Protein AF-V9IGY0-F1 (afdb_monomer)

Structure (mmCIF, N/CA/C/O backbone):
data_AF-V9IGY0-F1
#
_entry.id   AF-V9IGY0-F1
#
loop_
_atom_site.group_PDB
_atom_site.id
_atom_site.type_symbol
_atom_site.label_atom_id
_atom_site.label_alt_id
_atom_site.label_comp_id
_atom_site.label_asym_id
_atom_site.label_entity_id
_atom_site.label_seq_id
_atom_site.pdbx_PDB_ins_code
_atom_site.Cartn_x
_atom_site.Cartn_y
_atom_site.Cartn_z
_atom_site.occupancy
_atom_site.B_iso_or_equiv
_atom_site.auth_seq_id
_atom_site.auth_comp_id
_atom_site.auth_asym_id
_atom_site.auth_atom_id
_atom_site.pdbx_PDB_model_num
ATOM 1 N N . MET A 1 1 ? 6.932 -5.155 -2.905 1.00 92.00 1 MET A N 1
ATOM 2 C CA . MET A 1 1 ? 7.034 -3.788 -3.479 1.00 92.00 1 MET A CA 1
ATOM 3 C C . MET A 1 1 ? 7.819 -3.718 -4.787 1.00 92.00 1 MET A C 1
ATOM 5 O O . MET A 1 1 ? 7.480 -2.869 -5.599 1.00 92.00 1 MET A O 1
ATOM 9 N N . GLY A 1 2 ? 8.824 -4.578 -5.020 1.00 96.19 2 GLY A N 1
ATOM 10 C CA . GLY A 1 2 ? 9.667 -4.516 -6.227 1.00 96.19 2 GLY A CA 1
ATOM 11 C C . GLY A 1 2 ? 8.887 -4.458 -7.545 1.00 96.19 2 GLY A C 1
ATOM 12 O O . GLY A 1 2 ? 9.116 -3.548 -8.327 1.00 96.19 2 GLY A O 1
ATOM 13 N N . GLY A 1 3 ? 7.895 -5.336 -7.741 1.00 95.88 3 GLY A N 1
ATOM 14 C CA . GLY A 1 3 ? 7.059 -5.332 -8.952 1.00 95.88 3 GLY A CA 1
ATOM 15 C C . GLY A 1 3 ? 6.409 -3.973 -9.255 1.00 95.88 3 GLY A C 1
ATOM 16 O O . GLY A 1 3 ? 6.726 -3.381 -10.286 1.00 95.88 3 GLY A O 1
ATOM 17 N N . PRO A 1 4 ? 5.552 -3.430 -8.367 1.00 94.69 4 PRO A N 1
ATOM 18 C CA . PRO A 1 4 ? 4.966 -2.100 -8.551 1.00 94.69 4 PRO A CA 1
ATOM 19 C C . PRO A 1 4 ? 5.988 -0.973 -8.773 1.00 94.69 4 PRO A C 1
ATOM 21 O O . PRO A 1 4 ? 5.749 -0.095 -9.599 1.00 94.69 4 PRO A O 1
ATOM 24 N N . MET A 1 5 ? 7.142 -1.007 -8.098 1.00 96.19 5 MET A N 1
ATOM 25 C CA . MET A 1 5 ? 8.210 -0.018 -8.311 1.00 96.19 5 MET A CA 1
ATOM 26 C C . MET A 1 5 ? 8.822 -0.125 -9.714 1.00 96.19 5 MET A C 1
ATOM 28 O O . MET A 1 5 ? 8.962 0.886 -10.403 1.00 96.19 5 MET A O 1
ATOM 32 N N . SER A 1 6 ? 9.129 -1.342 -10.169 1.00 97.75 6 SER A N 1
ATOM 33 C CA . SER A 1 6 ? 9.603 -1.597 -11.533 1.00 97.75 6 SER A CA 1
ATOM 34 C C . SER A 1 6 ? 8.572 -1.164 -12.572 1.00 97.75 6 SER A C 1
ATOM 36 O O . SER A 1 6 ? 8.939 -0.560 -13.575 1.00 97.75 6 SER A O 1
ATOM 38 N N . LEU A 1 7 ? 7.282 -1.405 -12.323 1.00 96.25 7 LEU A N 1
ATOM 39 C CA . LEU A 1 7 ? 6.207 -0.960 -13.208 1.00 96.25 7 LEU A CA 1
ATOM 40 C C . LEU A 1 7 ? 6.167 0.569 -13.324 1.00 96.25 7 LEU A C 1
ATOM 42 O O . LEU A 1 7 ? 6.150 1.074 -14.443 1.00 96.25 7 LEU A O 1
ATOM 46 N N . ILE A 1 8 ? 6.216 1.301 -12.204 1.00 96.06 8 ILE A N 1
ATOM 47 C CA . ILE A 1 8 ? 6.257 2.775 -12.215 1.00 96.06 8 ILE A CA 1
ATOM 48 C C . ILE A 1 8 ? 7.464 3.274 -13.010 1.00 96.06 8 ILE A C 1
ATOM 50 O O . ILE A 1 8 ? 7.334 4.184 -13.828 1.00 96.06 8 ILE A O 1
ATOM 54 N N . PHE A 1 9 ? 8.639 2.684 -12.784 1.00 98.25 9 PHE A N 1
ATOM 55 C CA . PHE A 1 9 ? 9.847 3.051 -13.514 1.00 98.25 9 PHE A CA 1
ATOM 56 C C . PHE A 1 9 ? 9.680 2.831 -15.023 1.00 98.25 9 PHE A C 1
ATOM 58 O O . PHE A 1 9 ? 9.904 3.757 -15.800 1.00 98.25 9 PHE A O 1
ATOM 65 N N . LEU A 1 10 ? 9.234 1.643 -15.439 1.00 98.38 10 LEU A N 1
ATOM 66 C CA . LEU A 1 10 ? 9.086 1.282 -16.851 1.00 98.38 10 LEU A CA 1
ATOM 67 C C . LEU A 1 10 ? 7.972 2.064 -17.555 1.00 98.38 10 LEU A C 1
ATOM 69 O O . LEU A 1 10 ? 8.090 2.342 -18.745 1.00 98.38 10 LEU A O 1
ATOM 73 N N . GLN A 1 11 ? 6.913 2.456 -16.845 1.00 97.75 11 GLN A N 1
ATOM 74 C CA . GLN A 1 11 ? 5.867 3.333 -17.382 1.00 97.75 11 GLN A CA 1
ATOM 75 C C . GLN A 1 11 ? 6.376 4.748 -17.685 1.00 97.75 11 GLN A C 1
ATOM 77 O O . GLN A 1 11 ? 5.796 5.432 -18.522 1.00 97.75 11 GLN A O 1
ATOM 82 N N . ARG A 1 12 ? 7.464 5.184 -17.038 1.00 98.38 12 ARG A N 1
ATOM 83 C CA . ARG A 1 12 ? 8.105 6.484 -17.289 1.00 98.38 12 ARG A CA 1
ATOM 84 C C . ARG A 1 12 ? 9.167 6.436 -18.389 1.00 98.38 12 ARG A C 1
ATOM 86 O O . ARG A 1 12 ? 9.669 7.485 -18.777 1.00 98.38 12 ARG A O 1
ATOM 93 N N . GLN A 1 13 ? 9.514 5.250 -18.891 1.00 98.50 13 GLN A N 1
ATOM 94 C CA . GLN A 1 13 ? 10.455 5.096 -20.000 1.00 98.50 13 GLN A CA 1
ATOM 95 C C . GLN A 1 13 ? 9.715 4.999 -21.335 1.00 98.50 13 GLN A C 1
ATOM 97 O O . GLN A 1 13 ? 8.627 4.428 -21.424 1.00 98.50 13 GLN A O 1
ATOM 102 N N . SER A 1 14 ? 10.334 5.505 -22.403 1.00 98.56 14 SER A N 1
ATOM 103 C CA . SER A 1 14 ? 9.802 5.326 -23.757 1.00 98.56 14 SER A CA 1
ATOM 104 C C . SER A 1 14 ? 9.854 3.855 -24.182 1.00 98.56 14 SER A C 1
ATOM 106 O O . SER A 1 14 ? 10.704 3.088 -23.722 1.00 98.56 14 SER A O 1
ATOM 108 N N . GLN A 1 15 ? 8.971 3.452 -25.101 1.00 98.50 15 GLN A N 1
ATOM 109 C CA . GLN A 1 15 ? 8.985 2.083 -25.625 1.00 98.50 15 GLN A CA 1
ATOM 110 C C . GLN A 1 15 ? 10.327 1.753 -26.296 1.00 98.50 15 GLN A C 1
ATOM 112 O O . GLN A 1 15 ? 10.940 0.755 -25.941 1.00 98.50 15 GLN A O 1
ATOM 117 N N . LYS A 1 16 ? 10.869 2.672 -27.110 1.00 98.75 16 LYS A N 1
ATOM 118 C CA . LYS A 1 16 ? 12.195 2.537 -27.739 1.00 98.75 16 LYS A CA 1
ATOM 119 C C . LYS A 1 16 ? 13.325 2.297 -26.729 1.00 98.75 16 LYS A C 1
ATOM 121 O O . LYS A 1 16 ? 14.267 1.569 -27.026 1.00 98.75 16 LYS A O 1
ATOM 126 N N . TRP A 1 17 ? 13.265 2.920 -25.549 1.00 98.75 17 TRP A N 1
ATOM 127 C CA . TRP A 1 17 ? 14.244 2.675 -24.487 1.00 98.75 17 TRP A CA 1
ATOM 128 C C . TRP A 1 17 ? 14.083 1.265 -23.912 1.00 98.75 17 TRP A C 1
ATOM 130 O O . TRP A 1 17 ? 15.069 0.543 -23.785 1.00 98.75 17 TRP A O 1
ATOM 140 N N . LYS A 1 18 ? 12.848 0.840 -23.622 1.00 98.69 18 LYS A N 1
ATOM 141 C CA . LYS A 1 18 ? 12.583 -0.508 -23.098 1.00 98.69 18 LYS A CA 1
ATOM 142 C C . LYS A 1 18 ? 13.015 -1.587 -24.087 1.00 98.69 18 LYS A C 1
ATOM 144 O O . LYS A 1 18 ? 13.720 -2.496 -23.678 1.00 98.69 18 LYS A O 1
ATOM 149 N N . ASP A 1 19 ? 12.700 -1.426 -25.369 1.00 98.62 19 ASP A N 1
ATOM 150 C CA . ASP A 1 19 ? 13.085 -2.375 -26.421 1.00 98.62 19 ASP A CA 1
ATOM 151 C C . ASP A 1 19 ? 14.612 -2.504 -26.554 1.00 98.62 19 ASP A C 1
ATOM 153 O O . ASP A 1 19 ? 15.125 -3.565 -26.894 1.00 98.62 19 ASP A O 1
ATOM 157 N N . LYS A 1 20 ? 15.356 -1.425 -26.266 1.00 98.69 20 LYS A N 1
ATOM 158 C CA . LYS A 1 20 ? 16.824 -1.414 -26.320 1.00 98.69 20 LYS A CA 1
ATOM 159 C C . LYS A 1 20 ? 17.483 -1.994 -25.065 1.00 98.69 20 LYS A C 1
ATOM 161 O O . LYS A 1 20 ? 18.534 -2.618 -25.180 1.00 98.69 20 LYS A O 1
ATOM 166 N N . TYR A 1 21 ? 16.933 -1.724 -23.880 1.00 98.62 21 TYR A N 1
ATOM 167 C CA . TYR A 1 21 ? 17.625 -1.960 -22.605 1.00 98.62 21 TYR A CA 1
ATOM 168 C C . TYR A 1 21 ? 17.000 -3.048 -21.726 1.00 98.62 21 TYR A C 1
ATOM 170 O O . TYR A 1 21 ? 17.644 -3.502 -20.783 1.00 98.62 21 TYR A O 1
ATOM 178 N N . ILE A 1 22 ? 15.768 -3.477 -22.000 1.00 98.38 22 ILE A N 1
ATOM 179 C CA . ILE A 1 22 ? 15.040 -4.443 -21.175 1.00 98.38 22 ILE A CA 1
ATOM 180 C C . ILE A 1 22 ? 14.799 -5.711 -21.984 1.00 98.38 22 ILE A C 1
ATOM 182 O O . ILE A 1 22 ? 13.936 -5.749 -22.852 1.00 98.38 22 ILE A O 1
ATOM 186 N N . ASN A 1 23 ? 15.531 -6.774 -21.655 1.00 98.38 23 ASN A N 1
ATOM 187 C CA . ASN A 1 23 ? 15.313 -8.079 -22.278 1.00 98.38 23 ASN A CA 1
ATOM 188 C C . ASN A 1 23 ? 14.052 -8.774 -21.733 1.00 98.38 23 ASN A C 1
ATOM 190 O O . ASN A 1 23 ? 13.245 -9.306 -22.484 1.00 98.38 23 ASN A O 1
ATOM 194 N N . CYS A 1 24 ? 13.868 -8.774 -20.409 1.00 97.69 24 CYS A N 1
ATOM 195 C CA . CYS A 1 24 ? 12.676 -9.324 -19.766 1.00 97.69 24 CYS A CA 1
ATOM 196 C C . CYS A 1 24 ? 12.471 -8.718 -18.370 1.00 97.69 24 CYS A C 1
ATOM 198 O O . CYS A 1 24 ? 13.405 -8.185 -17.768 1.00 97.69 24 CYS A O 1
ATOM 200 N N . LEU A 1 25 ? 11.247 -8.828 -17.848 1.00 97.25 25 LEU A N 1
ATOM 201 C CA . LEU A 1 25 ? 10.923 -8.544 -16.452 1.00 97.25 25 LEU A CA 1
ATOM 202 C C . LEU A 1 25 ? 10.259 -9.780 -15.845 1.00 97.25 25 LEU A C 1
ATOM 204 O O . LEU A 1 25 ? 9.141 -10.130 -16.215 1.00 97.25 25 LEU A O 1
ATOM 208 N N . ILE A 1 26 ? 10.935 -10.414 -14.890 1.00 97.62 26 ILE A N 1
ATOM 209 C CA . ILE A 1 26 ? 10.390 -11.534 -14.121 1.00 97.62 26 ILE A CA 1
ATOM 210 C C . ILE A 1 26 ? 9.961 -10.997 -12.761 1.00 97.62 26 ILE A C 1
ATOM 212 O O . ILE A 1 26 ? 10.764 -10.417 -12.031 1.00 97.62 26 ILE A O 1
ATOM 216 N N . THR A 1 27 ? 8.691 -11.181 -12.411 1.00 97.25 27 THR A N 1
ATOM 217 C CA . THR A 1 27 ? 8.153 -10.717 -11.129 1.00 97.25 27 THR A CA 1
ATOM 218 C C . THR A 1 27 ? 7.768 -11.890 -10.247 1.00 97.25 27 THR A C 1
ATOM 220 O O . THR A 1 27 ? 6.948 -12.712 -10.646 1.00 97.25 27 THR A O 1
ATOM 223 N N . LEU A 1 28 ? 8.309 -11.933 -9.031 1.00 96.88 28 LEU A N 1
ATOM 224 C CA . LEU A 1 28 ? 7.977 -12.940 -8.026 1.00 96.88 28 LEU A CA 1
ATOM 225 C C . LEU A 1 28 ? 7.064 -12.308 -6.973 1.00 96.88 28 LEU A C 1
ATOM 227 O O . LEU A 1 28 ? 7.458 -11.345 -6.313 1.00 96.88 28 LEU A O 1
ATOM 231 N N . SER A 1 29 ? 5.836 -12.820 -6.853 1.00 94.94 29 SER A N 1
ATOM 232 C CA . SER A 1 29 ? 4.844 -12.392 -5.851 1.00 94.94 29 SER A CA 1
ATOM 233 C C . SER A 1 29 ? 4.659 -10.870 -5.770 1.00 94.94 29 SER A C 1
ATOM 235 O O . SER A 1 29 ? 4.636 -10.265 -4.695 1.00 94.94 29 SER A O 1
ATOM 237 N N . ALA A 1 30 ? 4.571 -10.219 -6.931 1.00 95.38 30 ALA A N 1
ATOM 238 C CA . ALA A 1 30 ? 4.396 -8.779 -6.997 1.00 95.38 30 ALA A CA 1
ATOM 239 C C . ALA A 1 30 ? 3.010 -8.356 -6.482 1.00 95.38 30 ALA A C 1
ATOM 241 O O . ALA A 1 30 ? 1.972 -8.875 -6.881 1.00 95.38 30 ALA A O 1
ATOM 242 N N . VAL A 1 31 ? 3.011 -7.362 -5.596 1.00 95.19 31 VAL A N 1
ATOM 243 C CA . VAL A 1 31 ? 1.825 -6.841 -4.901 1.00 95.19 31 VAL A CA 1
ATOM 244 C C . VAL A 1 31 ? 1.069 -5.817 -5.760 1.00 95.19 31 VAL A C 1
ATOM 246 O O . VAL A 1 31 ? 0.986 -4.638 -5.433 1.00 95.19 31 VAL A O 1
ATOM 249 N N . TR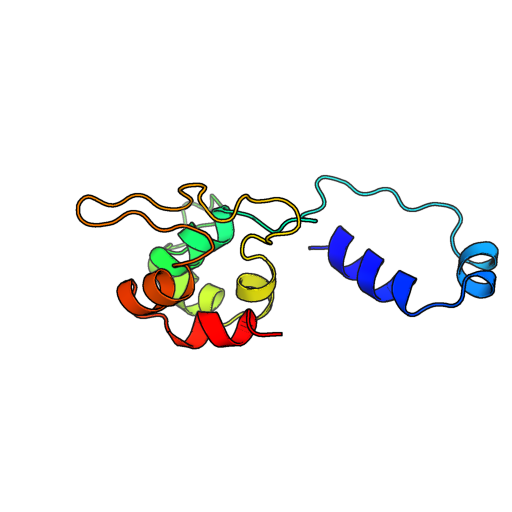P A 1 32 ? 0.559 -6.254 -6.912 1.00 94.69 32 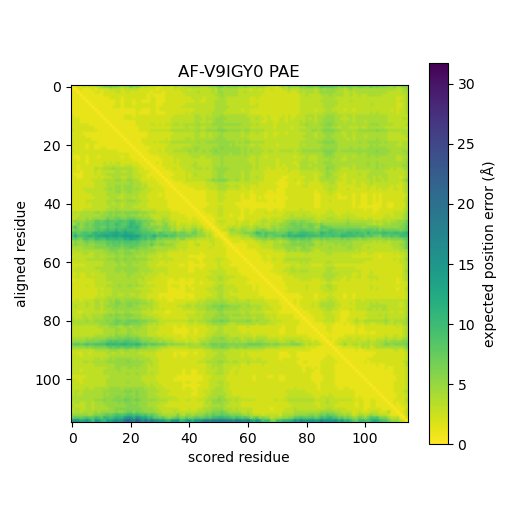TRP A N 1
ATOM 250 C CA . TRP A 1 32 ? -0.078 -5.372 -7.901 1.00 94.69 32 TRP A CA 1
ATOM 251 C C . TRP A 1 32 ? -1.349 -4.684 -7.389 1.00 94.69 32 TRP A C 1
ATOM 253 O O . TRP A 1 32 ? -1.556 -3.499 -7.639 1.00 94.69 32 TRP A O 1
ATOM 263 N N . GLY A 1 33 ? -2.185 -5.422 -6.655 1.00 94.12 33 GLY A N 1
ATOM 264 C CA . GLY A 1 33 ? -3.470 -4.951 -6.130 1.00 94.12 33 GLY A CA 1
ATOM 265 C C . GLY A 1 33 ? -3.424 -4.417 -4.697 1.00 94.12 33 GLY A C 1
ATOM 266 O O . GLY A 1 33 ? -4.480 -4.201 -4.107 1.00 94.12 33 GLY A O 1
ATOM 267 N N . GLY A 1 34 ? -2.238 -4.242 -4.110 1.00 95.38 34 GLY A N 1
ATOM 268 C CA . GLY A 1 34 ? -2.099 -4.048 -2.663 1.00 95.38 34 GLY A CA 1
ATOM 269 C C . GLY A 1 34 ? -2.255 -5.358 -1.878 1.00 95.38 34 GLY A C 1
ATOM 270 O O . GLY A 1 34 ? -2.364 -6.438 -2.459 1.00 95.38 34 GLY A O 1
ATOM 271 N N . SER A 1 35 ? -2.230 -5.275 -0.550 1.00 95.56 35 SER A N 1
ATOM 272 C CA . SER A 1 35 ? -2.292 -6.426 0.354 1.00 95.56 35 SER A CA 1
ATOM 273 C C . SER A 1 35 ? -3.150 -6.133 1.580 1.00 95.56 35 SER A C 1
ATOM 275 O O . SER A 1 35 ? -2.961 -5.119 2.250 1.00 95.56 35 SER A O 1
ATOM 277 N N . VAL A 1 36 ? -4.028 -7.072 1.941 1.00 95.50 36 VAL A N 1
ATOM 278 C CA . VAL A 1 36 ? -4.789 -7.026 3.203 1.00 95.50 36 VAL A CA 1
ATOM 279 C C . VAL A 1 36 ? -3.887 -7.080 4.435 1.00 95.50 36 VAL A C 1
ATOM 281 O O . VAL A 1 36 ? -4.253 -6.550 5.479 1.00 95.50 36 VAL A O 1
ATOM 284 N N . LYS A 1 37 ? -2.664 -7.619 4.318 1.00 95.81 37 LYS A N 1
ATOM 285 C CA . LYS A 1 37 ? -1.694 -7.619 5.421 1.00 95.81 37 LYS A CA 1
ATOM 286 C C . LYS A 1 37 ? -1.366 -6.198 5.889 1.00 95.81 37 LYS A C 1
ATOM 288 O O . LYS A 1 37 ? -1.167 -5.999 7.082 1.00 95.81 37 LYS A O 1
ATOM 293 N N . ALA A 1 38 ? -1.375 -5.207 4.991 1.00 96.88 38 ALA A N 1
ATOM 294 C CA . ALA A 1 38 ? -1.149 -3.809 5.359 1.00 96.88 38 ALA A CA 1
ATOM 295 C C . ALA A 1 38 ? -2.187 -3.297 6.377 1.00 96.88 38 ALA A C 1
ATOM 297 O O . ALA A 1 38 ? -1.837 -2.526 7.266 1.00 96.88 38 ALA A O 1
ATOM 298 N N . LEU A 1 39 ? -3.435 -3.781 6.307 1.00 97.06 39 LEU A N 1
ATOM 299 C CA . LEU A 1 39 ? -4.491 -3.438 7.266 1.00 97.06 39 LEU A CA 1
ATOM 300 C C . LEU A 1 39 ? -4.131 -3.921 8.674 1.00 97.06 39 LEU A C 1
ATOM 302 O O . LEU A 1 39 ? -4.185 -3.124 9.610 1.00 97.06 39 LEU A O 1
ATOM 306 N N . LYS A 1 40 ? -3.689 -5.183 8.808 1.00 96.38 40 LYS A N 1
ATOM 307 C CA . LYS A 1 40 ? -3.188 -5.749 10.075 1.00 96.38 40 LYS A CA 1
ATOM 308 C C . LYS A 1 40 ? -2.062 -4.883 10.642 1.00 96.38 40 LYS A C 1
ATOM 310 O O . LYS A 1 40 ? -2.091 -4.554 11.824 1.00 96.38 40 LYS A O 1
ATOM 315 N N . VAL A 1 41 ? -1.094 -4.501 9.805 1.00 97.06 41 VAL A N 1
ATOM 316 C CA . VAL A 1 41 ? 0.062 -3.707 10.250 1.00 97.06 41 VAL A CA 1
ATOM 317 C C . VAL A 1 41 ? -0.377 -2.359 10.823 1.00 97.06 41 VAL A C 1
ATOM 319 O O . VAL A 1 41 ? 0.090 -1.984 11.892 1.00 97.06 41 VAL A O 1
ATOM 322 N N . PHE A 1 42 ? -1.329 -1.667 10.188 1.00 96.88 42 PHE A N 1
ATOM 323 C CA . PHE A 1 42 ? -1.874 -0.427 10.750 1.00 96.88 42 PHE A CA 1
ATOM 324 C C . PHE A 1 42 ? -2.569 -0.629 12.103 1.00 96.88 42 PHE A C 1
ATOM 326 O O . PHE A 1 42 ? -2.406 0.208 12.990 1.00 96.88 42 PHE A O 1
ATOM 333 N N . ALA A 1 43 ? -3.314 -1.724 12.285 1.00 95.94 43 ALA A N 1
ATOM 334 C CA . ALA A 1 43 ? -4.033 -1.982 13.533 1.00 95.94 43 ALA A CA 1
ATOM 335 C C . ALA A 1 43 ? -3.113 -2.402 14.681 1.00 95.94 43 ALA A C 1
ATOM 337 O O . ALA A 1 43 ? -3.202 -1.849 15.775 1.00 95.94 43 ALA A O 1
ATOM 338 N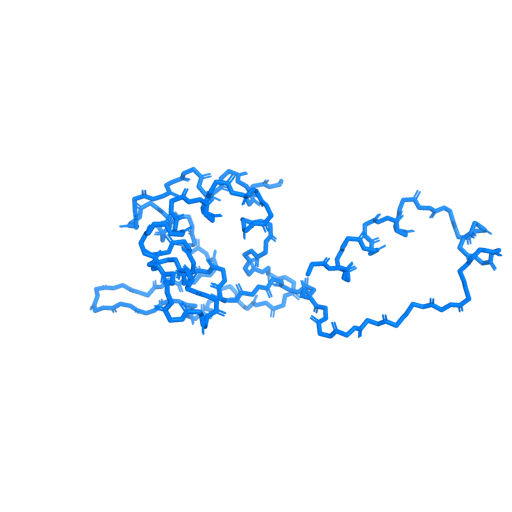 N . ILE A 1 44 ? -2.246 -3.388 14.452 1.00 94.94 44 ILE A N 1
ATOM 339 C CA . ILE A 1 44 ? -1.519 -4.062 15.537 1.00 94.94 44 ILE A CA 1
ATOM 340 C C . ILE A 1 44 ? -0.011 -4.180 15.304 1.00 94.94 44 ILE A C 1
ATOM 342 O O . ILE A 1 44 ? 0.690 -4.587 16.226 1.00 94.94 44 ILE A O 1
ATOM 346 N N . GLY A 1 45 ? 0.489 -3.798 14.127 1.00 95.50 45 GLY A N 1
ATOM 347 C CA . GLY A 1 45 ? 1.872 -4.012 13.698 1.00 95.50 45 GLY A CA 1
ATOM 348 C C . GLY A 1 45 ? 2.118 -5.411 13.134 1.00 95.50 45 GLY A C 1
ATOM 349 O O . GLY A 1 45 ? 1.213 -6.243 13.017 1.00 95.50 45 GLY A O 1
ATOM 350 N N . ASP A 1 46 ?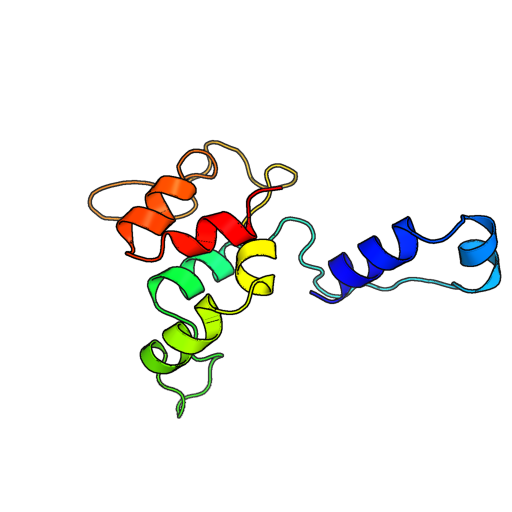 3.369 -5.675 12.782 1.00 94.62 46 ASP A N 1
ATOM 351 C CA . ASP A 1 46 ? 3.837 -6.993 12.365 1.00 94.62 46 ASP A CA 1
ATOM 352 C C . ASP A 1 46 ? 5.227 -7.270 12.933 1.00 94.62 46 ASP A C 1
ATOM 354 O O . ASP A 1 46 ? 6.156 -6.502 12.701 1.00 94.62 46 ASP A O 1
ATOM 358 N N . ASP A 1 47 ? 5.380 -8.379 13.653 1.00 92.19 47 ASP A N 1
ATOM 359 C CA . ASP A 1 47 ? 6.657 -8.822 14.228 1.00 92.19 47 ASP A CA 1
ATOM 360 C C . ASP A 1 47 ? 7.602 -9.436 13.184 1.00 92.19 47 ASP A C 1
ATOM 362 O O . ASP A 1 47 ? 8.724 -9.828 13.497 1.00 92.19 47 ASP A O 1
ATOM 366 N N . LEU A 1 48 ? 7.141 -9.514 11.930 1.00 91.06 48 LEU A N 1
ATOM 367 C CA . LEU A 1 48 ? 7.844 -10.098 10.792 1.00 91.06 48 LEU A CA 1
ATOM 368 C C . LEU A 1 48 ? 8.218 -11.575 11.015 1.00 91.06 48 LEU A C 1
ATOM 370 O O . LEU A 1 48 ? 9.094 -12.097 10.328 1.00 91.06 48 LEU A O 1
ATOM 374 N N . GLY A 1 49 ? 7.553 -12.254 11.959 1.00 89.00 49 GLY A N 1
ATOM 375 C CA . GLY A 1 49 ? 7.891 -13.611 12.389 1.00 89.00 49 GLY A CA 1
ATOM 376 C C . GLY A 1 49 ? 9.139 -13.697 13.274 1.00 89.00 49 GLY A C 1
ATOM 377 O O . GLY A 1 49 ? 9.645 -14.795 13.506 1.00 89.00 49 GLY A O 1
ATOM 378 N N . ALA A 1 50 ? 9.661 -12.569 13.762 1.00 92.38 50 ALA A N 1
ATOM 379 C CA . ALA A 1 50 ? 10.833 -12.530 14.623 1.00 92.38 50 ALA A CA 1
ATOM 380 C C . ALA A 1 50 ? 10.427 -12.510 16.103 1.00 92.38 50 ALA A C 1
ATOM 382 O O . ALA A 1 50 ? 9.940 -11.507 16.616 1.00 92.38 50 ALA A O 1
ATOM 383 N N . TYR A 1 51 ? 10.722 -13.599 16.818 1.00 87.00 51 TYR A N 1
ATOM 384 C CA . TYR A 1 51 ? 10.349 -13.787 18.229 1.00 87.00 51 TYR A CA 1
ATOM 385 C C . TYR A 1 51 ? 10.831 -12.668 19.173 1.00 87.00 51 TYR A C 1
ATOM 38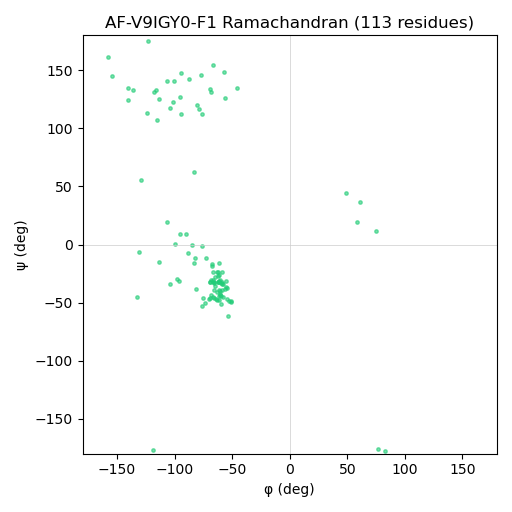7 O O . TYR A 1 51 ? 10.187 -12.364 20.173 1.00 87.00 51 TYR A O 1
ATOM 395 N N . LEU A 1 52 ? 11.975 -12.051 18.869 1.00 91.94 52 LEU A N 1
ATOM 396 C CA . LEU A 1 52 ? 12.572 -11.002 19.701 1.00 91.94 52 LEU A CA 1
ATOM 397 C C . LEU A 1 52 ? 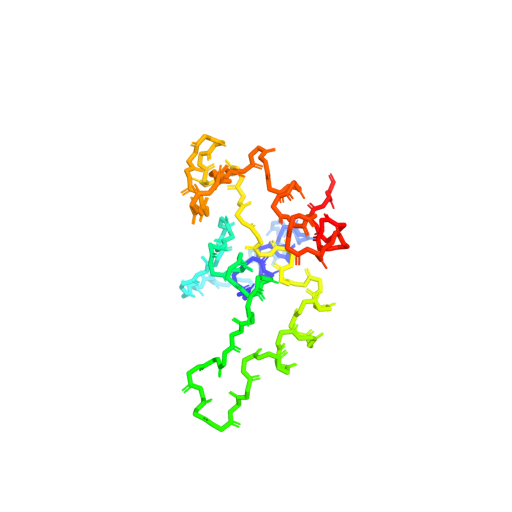11.968 -9.610 19.459 1.00 91.94 52 LEU A C 1
ATOM 399 O O . LEU A 1 52 ? 12.241 -8.691 20.233 1.00 91.94 52 LEU A O 1
ATOM 403 N N . LEU A 1 53 ? 11.174 -9.428 18.400 1.00 91.31 53 LEU A N 1
ATOM 404 C CA . LEU A 1 53 ? 10.611 -8.130 18.046 1.00 91.31 53 LEU A CA 1
ATOM 405 C C . LEU A 1 53 ? 9.207 -7.973 18.625 1.00 91.31 53 LEU A C 1
ATOM 407 O O . LEU A 1 53 ? 8.314 -8.786 18.401 1.00 91.31 53 LEU A O 1
ATOM 411 N N . ARG A 1 54 ? 8.987 -6.882 19.363 1.00 91.88 54 ARG A N 1
ATOM 412 C CA . ARG A 1 54 ? 7.659 -6.560 19.893 1.00 91.88 54 ARG A CA 1
ATOM 413 C C . ARG A 1 54 ? 6.819 -5.902 18.809 1.00 91.88 54 ARG A C 1
ATOM 415 O O . ARG A 1 54 ? 7.149 -4.812 18.346 1.00 91.88 54 ARG A O 1
ATOM 422 N N . GLN A 1 55 ? 5.696 -6.531 18.479 1.00 92.38 55 GLN A N 1
ATOM 423 C CA . GLN A 1 55 ? 4.774 -6.063 17.444 1.00 92.38 55 GLN A CA 1
ATOM 424 C C . GLN A 1 55 ? 4.279 -4.625 17.686 1.00 92.38 55 GLN A C 1
ATOM 426 O O . GLN A 1 55 ? 4.193 -3.845 16.745 1.00 92.38 55 GLN A O 1
ATOM 431 N N . SER A 1 56 ? 4.013 -4.247 18.942 1.00 92.88 56 SER A N 1
ATOM 432 C CA . SER A 1 56 ? 3.573 -2.890 19.296 1.00 92.88 56 SER A CA 1
ATOM 433 C C . SER A 1 56 ? 4.640 -1.825 19.046 1.00 92.88 56 SER A C 1
ATOM 435 O O . SER A 1 56 ? 4.316 -0.755 18.553 1.00 92.88 56 SER A O 1
ATOM 437 N N . ILE A 1 57 ? 5.909 -2.130 19.330 1.00 93.75 57 ILE A N 1
ATOM 438 C CA . ILE A 1 57 ? 7.025 -1.211 19.067 1.00 93.75 57 ILE A CA 1
ATOM 439 C C . ILE A 1 57 ? 7.228 -1.068 17.559 1.00 93.75 57 ILE A C 1
ATOM 441 O O . ILE A 1 57 ? 7.399 0.035 17.052 1.00 93.75 57 ILE A O 1
ATOM 445 N N . LEU A 1 58 ? 7.178 -2.185 16.829 1.00 95.50 58 LEU A N 1
ATOM 446 C CA . LEU A 1 58 ? 7.300 -2.148 15.376 1.00 95.50 58 LEU A CA 1
ATOM 447 C C . LEU A 1 58 ? 6.126 -1.444 14.709 1.00 95.50 58 LEU A C 1
ATOM 449 O O . LEU A 1 58 ? 6.346 -0.782 13.704 1.00 95.50 58 LEU A O 1
ATOM 453 N N . LYS A 1 59 ? 4.909 -1.529 15.258 1.00 95.75 59 LYS A N 1
ATOM 454 C CA . LYS A 1 59 ? 3.760 -0.775 14.749 1.00 95.75 59 LYS A CA 1
ATOM 455 C C . LYS A 1 59 ? 4.091 0.711 14.647 1.00 95.75 59 LYS A C 1
ATOM 457 O O . LYS A 1 59 ? 3.845 1.295 13.597 1.00 95.75 59 LYS A O 1
ATOM 462 N N . ASP A 1 60 ? 4.656 1.297 15.700 1.00 95.12 60 ASP A N 1
ATOM 463 C CA . ASP A 1 60 ? 4.938 2.735 15.758 1.00 95.12 60 ASP A CA 1
ATOM 464 C C . ASP A 1 60 ? 5.929 3.181 14.676 1.00 95.12 60 ASP A C 1
ATOM 466 O O . ASP A 1 60 ? 5.796 4.277 14.142 1.00 95.12 60 ASP A O 1
ATOM 470 N N . GLU A 1 61 ? 6.871 2.320 14.287 1.00 95.19 61 GLU A N 1
ATOM 471 C CA . GLU A 1 61 ? 7.750 2.554 13.137 1.00 95.19 61 GLU A CA 1
ATOM 472 C C . GLU A 1 61 ? 7.010 2.303 11.813 1.00 95.19 61 GLU A C 1
ATOM 474 O O . GLU A 1 61 ? 6.935 3.179 10.949 1.00 95.19 61 GLU A O 1
ATOM 479 N N . GLN A 1 62 ? 6.392 1.133 11.669 1.00 96.00 62 GLN A N 1
ATOM 480 C CA . GLN A 1 62 ? 5.809 0.649 10.420 1.00 96.00 62 GLN A CA 1
ATOM 481 C C . GLN A 1 62 ? 4.730 1.587 9.876 1.00 96.00 62 GLN A C 1
ATOM 483 O O . GLN A 1 62 ? 4.679 1.816 8.666 1.00 96.00 62 GLN A O 1
ATOM 488 N N . ILE A 1 63 ? 3.891 2.164 10.746 1.00 95.88 63 ILE A N 1
ATOM 489 C CA . ILE A 1 63 ? 2.804 3.065 10.333 1.00 95.88 63 ILE A CA 1
ATOM 490 C C . ILE A 1 63 ? 3.288 4.441 9.867 1.00 95.88 63 ILE A C 1
ATOM 492 O O . ILE A 1 63 ? 2.502 5.180 9.275 1.00 95.88 63 ILE A O 1
ATOM 496 N N . THR A 1 64 ? 4.558 4.789 10.097 1.00 95.06 64 THR A N 1
ATOM 497 C CA . THR A 1 64 ? 5.148 6.042 9.594 1.00 95.06 64 THR A CA 1
ATOM 498 C C . THR A 1 64 ? 5.622 5.927 8.147 1.00 95.06 64 THR A C 1
ATOM 500 O O . THR A 1 64 ? 5.811 6.945 7.484 1.00 95.06 64 THR A O 1
ATOM 503 N N . ASN A 1 65 ? 5.766 4.705 7.624 1.00 95.00 65 ASN A N 1
ATOM 504 C CA . ASN A 1 65 ? 6.246 4.461 6.271 1.00 95.00 65 ASN A CA 1
ATOM 505 C C . ASN A 1 65 ? 5.135 4.694 5.228 1.00 95.00 65 ASN A C 1
ATOM 507 O O . ASN A 1 65 ? 4.178 3.914 5.167 1.00 95.00 65 ASN A O 1
ATOM 511 N N . PRO A 1 66 ? 5.273 5.670 4.305 1.00 94.06 66 PRO A N 1
ATOM 512 C CA . PRO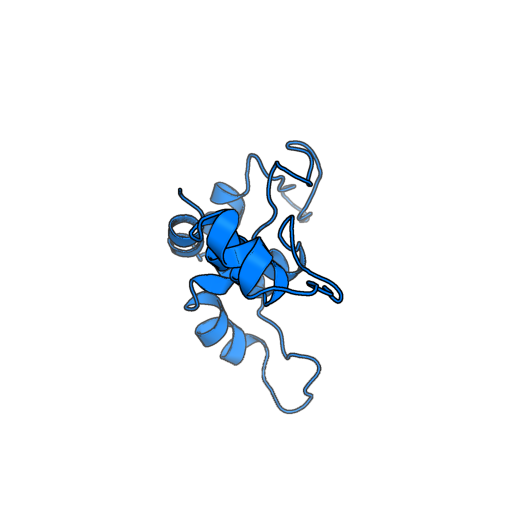 A 1 66 ? 4.258 5.924 3.275 1.00 94.06 66 PRO A CA 1
ATOM 513 C C . PRO A 1 66 ? 4.031 4.729 2.341 1.00 94.06 66 PRO A C 1
ATOM 515 O O . PRO A 1 66 ? 2.946 4.546 1.784 1.00 94.06 66 PRO A O 1
ATOM 518 N N . SER A 1 67 ? 5.050 3.879 2.187 1.00 94.25 67 SER A N 1
ATOM 519 C CA . SER A 1 67 ? 4.968 2.637 1.423 1.00 94.25 67 SER A CA 1
ATOM 520 C C . SER A 1 67 ? 3.918 1.671 1.979 1.00 94.25 67 SER A C 1
ATOM 522 O O . SER A 1 67 ? 3.299 0.951 1.199 1.00 94.25 67 SER A O 1
ATOM 524 N N . LEU A 1 68 ? 3.650 1.685 3.290 1.00 95.56 68 LEU A N 1
ATOM 525 C CA . LEU A 1 68 ? 2.605 0.859 3.890 1.00 95.56 68 LEU A CA 1
ATOM 526 C C . LEU A 1 68 ? 1.212 1.304 3.426 1.00 95.56 68 LEU A C 1
ATOM 5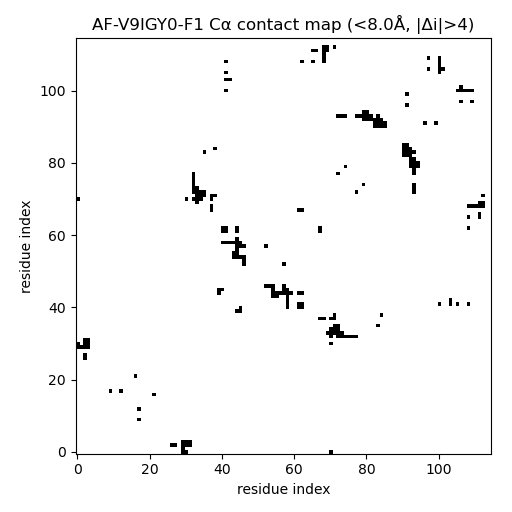28 O O . LEU A 1 68 ? 0.408 0.474 3.002 1.00 95.56 68 LEU A O 1
ATOM 532 N N . GLY A 1 69 ? 0.950 2.614 3.427 1.00 94.62 69 GLY A N 1
ATOM 533 C CA . GLY A 1 69 ? -0.297 3.177 2.904 1.00 94.62 69 GLY A CA 1
ATOM 534 C C . GLY A 1 69 ? -0.456 2.961 1.397 1.00 94.62 69 GLY A C 1
ATOM 535 O O . GLY A 1 69 ? -1.550 2.658 0.918 1.00 94.62 69 GLY A O 1
ATOM 536 N N . TRP A 1 70 ? 0.648 3.018 0.648 1.00 93.25 70 TRP A N 1
ATOM 537 C CA . TRP A 1 70 ? 0.665 2.704 -0.781 1.00 93.25 70 TRP A CA 1
ATOM 538 C C . TRP A 1 70 ? 0.256 1.256 -1.089 1.00 93.25 70 TRP A C 1
ATOM 540 O O . TRP A 1 70 ? -0.349 0.996 -2.131 1.00 93.25 70 TRP A O 1
ATOM 550 N N . LEU A 1 71 ? 0.563 0.326 -0.180 1.00 95.25 71 LEU A N 1
ATOM 551 C CA . LEU A 1 71 ? 0.239 -1.096 -0.291 1.00 95.25 71 LEU A CA 1
ATOM 552 C C . LEU A 1 71 ? -1.167 -1.463 0.191 1.00 95.25 71 LEU A C 1
ATOM 554 O O . LEU A 1 71 ? -1.527 -2.641 0.113 1.00 95.25 71 LEU A O 1
ATOM 558 N N . LEU A 1 72 ? -1.968 -0.505 0.662 1.00 96.06 72 LEU A N 1
ATOM 559 C CA . LEU A 1 72 ? -3.364 -0.770 0.994 1.00 96.06 72 LEU A CA 1
ATOM 560 C C . LEU A 1 72 ? -4.127 -1.324 -0.226 1.00 96.06 72 LEU A C 1
ATOM 562 O O . LEU A 1 72 ? -3.822 -0.951 -1.365 1.00 96.06 72 LEU A O 1
ATOM 566 N N . PRO A 1 73 ? -5.133 -2.190 -0.006 1.00 96.12 73 PRO A N 1
ATOM 567 C CA . PRO A 1 73 ? -5.957 -2.759 -1.067 1.00 96.12 73 PRO A CA 1
ATOM 568 C C . PRO A 1 73 ? -6.453 -1.737 -2.108 1.00 96.12 73 PRO A C 1
ATOM 570 O O . PRO A 1 73 ? -6.898 -0.625 -1.799 1.00 96.12 73 PRO A O 1
ATOM 573 N N . SER A 1 74 ? -6.343 -2.116 -3.381 1.00 93.12 74 SER A N 1
ATOM 574 C CA . SER A 1 74 ? -6.743 -1.311 -4.536 1.00 93.12 74 SER A CA 1
ATOM 575 C C . SER A 1 74 ? -8.021 -1.835 -5.185 1.00 93.12 74 SER A C 1
ATOM 577 O O . SER A 1 74 ? -8.157 -3.037 -5.403 1.00 93.12 74 SER A O 1
ATOM 579 N N . ARG A 1 75 ? -8.896 -0.916 -5.618 1.00 93.56 75 ARG A N 1
ATOM 580 C CA . ARG A 1 75 ? -10.117 -1.226 -6.388 1.00 93.56 75 ARG A CA 1
ATOM 581 C C . ARG A 1 75 ? -9.844 -1.908 -7.733 1.00 93.56 75 ARG A C 1
ATOM 583 O O . ARG A 1 75 ? -10.746 -2.476 -8.327 1.00 93.56 75 ARG A O 1
ATOM 590 N N . LEU A 1 76 ? -8.599 -1.859 -8.220 1.00 91.81 76 LEU A N 1
ATOM 591 C CA . LEU A 1 76 ? -8.184 -2.580 -9.430 1.00 91.81 76 LEU A CA 1
ATOM 592 C C . LEU A 1 76 ? -8.196 -4.108 -9.253 1.00 91.81 76 LEU A C 1
ATOM 594 O O . LEU A 1 76 ? -8.121 -4.826 -10.244 1.00 91.81 76 LEU A O 1
ATOM 598 N N . PHE A 1 77 ? -8.237 -4.599 -8.011 1.00 94.25 77 PHE A N 1
ATOM 599 C CA . PHE A 1 77 ? -8.221 -6.029 -7.700 1.00 94.25 77 PHE A CA 1
ATOM 600 C C . PHE A 1 77 ? -9.300 -6.421 -6.684 1.00 94.25 77 PHE A C 1
ATOM 602 O O . PHE A 1 77 ? -9.999 -7.409 -6.879 1.00 94.25 77 PHE A O 1
ATOM 609 N N . TRP A 1 78 ? -9.447 -5.643 -5.613 1.00 95.56 78 TRP A N 1
ATOM 610 C CA . TRP A 1 78 ? -10.384 -5.909 -4.523 1.00 95.56 78 TRP A CA 1
ATOM 611 C C . TRP A 1 78 ? -11.755 -5.302 -4.832 1.00 95.56 78 TRP A C 1
ATOM 613 O O . TRP A 1 78 ? -11.828 -4.199 -5.381 1.00 95.56 78 TRP A O 1
ATOM 623 N N . LYS A 1 79 ? -12.844 -5.990 -4.463 1.00 96.56 79 LYS A N 1
ATOM 624 C CA . LYS A 1 79 ? -14.201 -5.458 -4.673 1.00 96.56 79 LYS A CA 1
ATOM 625 C C . LYS A 1 79 ? -14.525 -4.398 -3.628 1.00 96.56 79 LYS A C 1
ATOM 627 O O . LYS A 1 79 ? -14.175 -4.533 -2.459 1.00 96.56 79 LYS A O 1
ATOM 632 N N . ASP A 1 80 ? -15.288 -3.388 -4.033 1.00 96.50 80 ASP A N 1
ATOM 633 C CA . ASP A 1 80 ? -15.676 -2.287 -3.146 1.00 96.50 80 ASP A CA 1
ATOM 634 C C . ASP A 1 80 ? -16.440 -2.751 -1.897 1.00 96.50 80 ASP A C 1
ATOM 636 O O . ASP A 1 80 ? -16.269 -2.173 -0.828 1.00 96.50 80 ASP A O 1
ATOM 640 N N . THR A 1 81 ? -17.241 -3.812 -2.020 1.00 96.38 81 THR A N 1
ATOM 641 C CA . THR A 1 81 ? -18.102 -4.349 -0.955 1.00 96.38 81 THR A CA 1
ATOM 642 C C . THR A 1 81 ? -17.514 -5.563 -0.235 1.00 96.38 81 THR A C 1
ATOM 644 O O . THR A 1 81 ? -18.175 -6.138 0.626 1.00 96.38 81 THR A O 1
ATOM 647 N N . GLU A 1 82 ? -16.312 -6.007 -0.605 1.00 96.88 82 GLU A N 1
ATOM 648 C CA . GLU A 1 82 ? -15.658 -7.136 0.057 1.00 96.88 82 GLU A CA 1
ATOM 649 C C . GLU A 1 82 ? -15.236 -6.745 1.476 1.00 96.88 82 GLU A C 1
ATOM 651 O O . GLU A 1 82 ? -14.679 -5.667 1.696 1.00 96.88 82 GLU A O 1
ATOM 656 N N . ILE A 1 83 ? -15.524 -7.617 2.444 1.00 97.94 83 ILE A N 1
ATOM 657 C CA . ILE A 1 83 ? -15.159 -7.404 3.846 1.00 97.94 83 ILE A CA 1
ATOM 658 C C . ILE A 1 83 ? -13.662 -7.679 3.988 1.00 97.94 83 ILE A C 1
ATOM 660 O O . ILE A 1 83 ? -13.216 -8.814 3.854 1.00 97.94 83 ILE A O 1
ATOM 664 N N . LEU A 1 84 ? -12.891 -6.627 4.260 1.00 97.56 84 LEU A N 1
ATOM 665 C CA . LEU A 1 84 ? -11.437 -6.692 4.424 1.00 97.56 84 LEU A CA 1
ATOM 666 C C . LEU A 1 84 ? -11.026 -6.804 5.894 1.00 97.56 84 LEU A C 1
ATOM 668 O O . LEU A 1 84 ? -10.000 -7.405 6.207 1.00 97.56 84 LEU A O 1
ATOM 672 N N . VAL A 1 85 ? -11.817 -6.208 6.788 1.00 97.88 85 VAL A N 1
ATOM 673 C CA . VAL A 1 85 ? -11.659 -6.322 8.240 1.00 97.88 85 VAL A CA 1
ATOM 674 C C . VAL A 1 85 ? -13.035 -6.536 8.850 1.00 97.88 85 VAL A C 1
ATOM 676 O O . VAL A 1 85 ? -13.977 -5.814 8.531 1.00 97.88 85 VAL A O 1
ATOM 679 N N . GLN A 1 86 ? -13.137 -7.508 9.744 1.00 97.69 86 GLN A N 1
ATOM 680 C CA . GLN A 1 86 ? -14.336 -7.786 10.522 1.00 97.69 86 GLN A CA 1
ATOM 681 C C . GLN A 1 86 ? -14.010 -7.592 12.002 1.00 97.69 86 GLN A C 1
ATOM 683 O O . GLN A 1 86 ? -12.994 -8.094 12.483 1.00 97.69 86 GLN A O 1
ATOM 688 N N . SER A 1 87 ? -14.857 -6.853 12.712 1.00 95.25 87 SER A N 1
ATOM 689 C CA . SER A 1 87 ? -14.829 -6.741 14.170 1.00 95.25 87 SER A CA 1
ATOM 690 C C . SER A 1 87 ? -16.181 -7.149 14.755 1.00 95.25 87 SER A C 1
ATOM 692 O O . SER A 1 87 ? -17.132 -7.412 14.020 1.00 95.25 87 SER A O 1
ATOM 694 N N . GLU A 1 88 ? -16.281 -7.191 16.082 1.00 96.25 88 GLU A N 1
ATOM 695 C CA . GLU A 1 88 ? -17.548 -7.466 16.773 1.00 96.25 88 GLU A CA 1
ATOM 696 C C . GLU A 1 88 ? -18.624 -6.407 16.490 1.00 96.25 88 GLU A C 1
ATOM 698 O O . GLU A 1 88 ? -19.815 -6.699 16.540 1.00 96.25 88 GLU A O 1
ATOM 703 N N . GLN A 1 89 ? -18.209 -5.174 16.188 1.00 94.94 89 GLN A N 1
ATOM 704 C CA . GLN A 1 89 ? -19.101 -4.018 16.073 1.00 94.94 89 GLN A CA 1
ATOM 705 C C . GLN A 1 89 ? -19.364 -3.615 14.620 1.00 94.94 89 GLN A C 1
ATOM 707 O O . GLN A 1 89 ? -20.437 -3.101 14.306 1.00 94.94 89 GLN A O 1
ATOM 712 N N . LYS A 1 90 ? -18.374 -3.782 13.734 1.00 96.19 90 LYS A N 1
ATOM 713 C CA . LYS A 1 90 ? -18.407 -3.211 12.384 1.00 96.19 90 LYS A CA 1
ATOM 714 C C . LYS A 1 90 ? -17.540 -4.003 11.411 1.00 96.19 90 LYS A C 1
ATOM 716 O O . LYS A 1 90 ? -16.454 -4.475 11.744 1.00 96.19 90 LYS A O 1
ATOM 721 N N . ASN A 1 91 ? -18.006 -4.070 10.169 1.00 98.19 91 ASN A N 1
ATOM 722 C CA . ASN A 1 91 ? -17.232 -4.571 9.042 1.00 98.19 91 ASN A CA 1
ATOM 723 C C . ASN A 1 91 ? -16.673 -3.406 8.234 1.00 98.19 91 ASN A C 1
ATOM 725 O O . ASN A 1 91 ? -17.365 -2.412 8.002 1.00 98.19 91 ASN A O 1
ATOM 729 N N . TYR A 1 92 ? -15.440 -3.561 7.765 1.00 98.12 92 TYR A N 1
ATOM 730 C CA . TYR A 1 92 ? -14.764 -2.582 6.934 1.00 98.12 92 TYR A CA 1
ATOM 731 C C . TYR A 1 92 ? -14.474 -3.154 5.554 1.00 98.12 92 TYR A C 1
ATOM 733 O O . TYR A 1 92 ? -13.950 -4.258 5.403 1.00 98.12 92 TYR A O 1
ATOM 741 N N . THR A 1 93 ? -14.799 -2.359 4.546 1.00 97.81 93 THR A N 1
ATOM 742 C CA . THR A 1 93 ? -14.578 -2.637 3.128 1.00 97.81 93 THR A CA 1
ATOM 743 C C . THR A 1 93 ? -13.650 -1.574 2.538 1.00 97.81 93 THR A C 1
ATOM 745 O O . THR A 1 93 ? -13.200 -0.667 3.245 1.00 97.81 93 THR A O 1
ATOM 748 N N . LEU A 1 94 ? -13.380 -1.623 1.231 1.00 96.12 94 LEU A N 1
ATOM 749 C CA . LEU A 1 94 ? -12.660 -0.535 0.555 1.00 96.12 94 LEU A CA 1
ATOM 750 C C . LEU A 1 94 ? -13.374 0.816 0.683 1.00 96.12 94 LEU A C 1
ATOM 752 O O . LEU A 1 94 ? -12.708 1.850 0.751 1.00 96.12 94 LEU A O 1
ATOM 756 N N . LEU A 1 95 ? -14.711 0.820 0.702 1.00 96.06 95 LEU A N 1
ATOM 757 C CA . LEU A 1 95 ? -15.509 2.047 0.791 1.00 96.06 95 LEU A CA 1
ATOM 758 C C . LEU A 1 95 ? -15.387 2.718 2.162 1.00 96.06 95 LEU A C 1
ATOM 760 O O . LEU A 1 95 ? -15.408 3.942 2.246 1.00 96.06 95 LEU A O 1
ATOM 764 N N . THR A 1 96 ? -15.205 1.927 3.218 1.00 97.12 96 THR A N 1
ATOM 765 C CA . THR A 1 96 ? -15.118 2.394 4.610 1.00 97.12 96 THR A CA 1
ATOM 766 C C . THR A 1 96 ? -13.687 2.331 5.152 1.00 97.12 96 THR A C 1
ATOM 768 O O . THR A 1 96 ? -13.474 2.305 6.363 1.00 97.12 96 THR A O 1
ATOM 771 N N . LEU A 1 97 ? -12.684 2.267 4.271 1.00 96.00 97 LEU A N 1
ATOM 772 C CA . LEU A 1 97 ? -11.283 2.122 4.667 1.00 96.00 97 LEU A CA 1
ATOM 773 C C . LEU A 1 97 ? -10.748 3.362 5.403 1.00 96.00 97 LEU A C 1
ATOM 775 O O . LEU A 1 97 ? -9.889 3.248 6.274 1.00 96.00 97 LEU A O 1
ATOM 779 N N . LYS A 1 98 ? -11.267 4.549 5.074 1.00 96.44 98 LYS A N 1
ATOM 780 C CA . LYS A 1 98 ? -10.954 5.778 5.811 1.00 96.44 98 LYS A CA 1
ATOM 781 C C . LYS A 1 98 ? -11.457 5.693 7.253 1.00 96.44 98 LYS A C 1
ATOM 783 O O . LYS A 1 98 ? -10.697 5.996 8.167 1.00 96.44 98 LYS A O 1
ATOM 788 N N . ASP A 1 99 ? -12.698 5.248 7.439 1.00 97.31 99 ASP A N 1
ATOM 789 C CA . ASP A 1 99 ? -13.295 5.078 8.766 1.00 97.31 99 ASP A CA 1
ATOM 790 C C . ASP A 1 99 ? -12.496 4.071 9.586 1.00 97.31 99 ASP A C 1
ATOM 792 O O . ASP A 1 99 ? -12.157 4.360 10.720 1.00 97.31 99 ASP A O 1
ATOM 796 N N . TYR A 1 100 ? -12.091 2.947 8.981 1.00 97.25 100 TYR A N 1
ATOM 797 C CA . TYR A 1 100 ? -11.217 1.966 9.629 1.00 97.25 100 TYR A CA 1
ATOM 798 C C . TYR A 1 100 ? -9.964 2.607 10.240 1.00 97.25 100 TYR A C 1
ATOM 800 O O . TYR A 1 100 ? -9.663 2.371 11.404 1.00 97.25 100 TYR A O 1
ATOM 808 N N . LEU A 1 101 ? -9.246 3.433 9.469 1.00 97.06 101 LEU A N 1
ATOM 809 C CA . LEU A 1 101 ? -8.016 4.085 9.930 1.00 97.06 101 LEU A CA 1
ATOM 810 C C . LEU A 1 101 ? -8.271 5.103 11.052 1.00 97.06 101 LEU A C 1
ATOM 812 O O . LEU A 1 101 ? -7.423 5.271 11.926 1.00 97.06 101 LEU A O 1
ATOM 816 N N . ILE A 1 102 ? -9.430 5.763 11.047 1.00 97.50 102 ILE A N 1
ATOM 817 C CA . ILE A 1 102 ? -9.862 6.651 12.134 1.00 97.50 102 ILE A CA 1
ATOM 818 C C . ILE A 1 102 ? -10.197 5.827 13.384 1.00 97.50 102 ILE A C 1
ATOM 820 O O . ILE A 1 102 ? -9.701 6.141 14.464 1.00 97.50 102 ILE A O 1
ATOM 824 N N . ASP A 1 103 ? -10.965 4.749 13.223 1.00 97.56 103 ASP A N 1
ATOM 825 C CA . ASP A 1 103 ? -11.465 3.895 14.304 1.00 97.56 103 ASP A CA 1
ATOM 826 C C . ASP A 1 103 ? -10.314 3.176 15.047 1.00 97.56 103 ASP A C 1
ATOM 828 O O . ASP A 1 103 ? -10.406 2.936 16.249 1.00 97.56 103 ASP A O 1
ATOM 832 N N . ILE A 1 104 ? -9.182 2.904 14.378 1.00 96.31 104 ILE A N 1
ATOM 833 C CA . ILE A 1 104 ? -7.950 2.373 15.007 1.00 96.31 104 ILE A CA 1
ATOM 834 C C . ILE A 1 104 ? -6.974 3.457 15.503 1.00 96.31 104 ILE A C 1
ATOM 836 O O . ILE A 1 104 ? -5.839 3.143 15.868 1.00 96.31 104 ILE A O 1
ATOM 840 N N . ASN A 1 105 ? -7.381 4.730 15.497 1.00 96.56 105 ASN A N 1
ATOM 841 C CA . ASN A 1 105 ? -6.573 5.880 15.910 1.00 96.56 105 ASN A CA 1
ATOM 842 C C . ASN A 1 105 ? -5.285 6.093 15.077 1.00 96.56 105 ASN A C 1
ATOM 844 O O . ASN A 1 105 ? -4.244 6.493 15.600 1.00 96.56 105 ASN A O 1
ATOM 848 N N . VAL A 1 106 ? -5.343 5.837 13.763 1.00 96.06 106 VAL A N 1
ATOM 849 C CA . VAL A 1 106 ? -4.257 6.116 12.798 1.00 96.06 106 VAL A CA 1
ATOM 850 C C . VAL A 1 106 ? -4.789 6.909 11.584 1.00 96.06 106 VAL A C 1
ATOM 852 O O . VAL A 1 106 ? -4.607 6.503 10.432 1.00 96.06 106 VAL A O 1
ATOM 855 N N . PRO A 1 107 ? -5.441 8.073 11.790 1.00 95.31 107 PRO A N 1
ATOM 856 C CA . PRO A 1 107 ? -6.113 8.808 10.712 1.00 9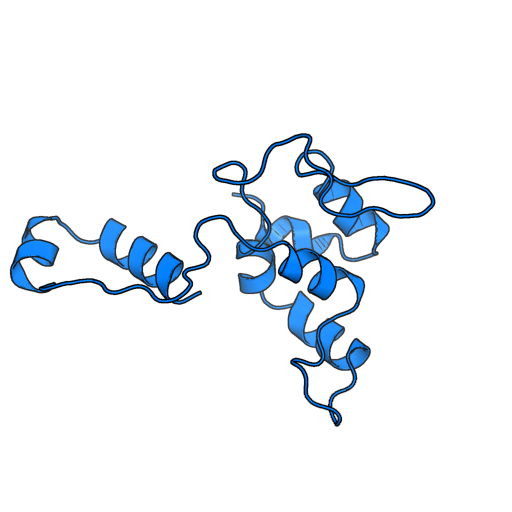5.31 107 PRO A CA 1
ATOM 857 C C . PRO A 1 107 ? -5.151 9.273 9.606 1.00 95.31 107 PRO A C 1
ATOM 859 O O . PRO A 1 107 ? -5.516 9.284 8.431 1.00 95.31 107 PRO A O 1
ATOM 862 N N . ASN A 1 108 ? -3.899 9.583 9.959 1.00 92.50 108 ASN A N 1
ATOM 863 C CA . ASN A 1 108 ? -2.870 10.022 9.010 1.00 92.50 108 ASN A CA 1
ATOM 864 C C . ASN A 1 108 ? -2.516 8.951 7.968 1.00 92.50 108 ASN A C 1
ATOM 866 O O . ASN A 1 108 ? -2.082 9.293 6.869 1.00 92.50 108 ASN A O 1
ATOM 870 N N . GLY A 1 109 ? -2.756 7.665 8.261 1.00 93.06 109 GLY A N 1
ATOM 871 C CA . GLY A 1 109 ? -2.532 6.582 7.301 1.00 93.06 109 GLY A CA 1
ATOM 872 C C . GLY A 1 109 ? -3.356 6.743 6.017 1.00 93.06 109 GLY A C 1
ATOM 873 O O . GLY A 1 109 ? -2.963 6.249 4.960 1.00 93.06 109 GLY A O 1
ATOM 874 N N . TRP A 1 110 ? -4.472 7.480 6.079 1.00 94.81 110 TRP A N 1
ATOM 875 C CA . TRP A 1 110 ? -5.312 7.761 4.917 1.00 94.81 110 TRP A CA 1
ATOM 876 C C . TRP A 1 110 ? -4.633 8.705 3.918 1.00 94.81 110 TRP A C 1
ATOM 878 O O . TRP A 1 110 ? -4.817 8.561 2.707 1.00 94.81 110 TRP A O 1
ATOM 888 N N . GLU A 1 111 ? -3.802 9.632 4.395 1.00 93.75 111 GLU A N 1
ATOM 889 C CA . GLU A 1 111 ? -3.112 10.603 3.538 1.00 93.75 111 GLU A CA 1
ATOM 890 C C . GLU A 1 111 ? -2.112 9.922 2.599 1.00 93.75 111 GLU A C 1
ATOM 892 O O . GLU A 1 111 ? -1.975 10.323 1.449 1.00 93.75 111 GLU A O 1
ATOM 897 N N . PHE A 1 112 ? -1.498 8.814 3.024 1.00 91.19 112 PHE A N 1
ATOM 898 C CA . PHE A 1 112 ? -0.626 8.007 2.164 1.00 91.19 112 PHE A CA 1
ATOM 899 C C . PHE A 1 112 ? -1.375 7.291 1.030 1.00 91.19 112 PHE A C 1
ATOM 901 O O . PHE A 1 112 ? -0.760 6.843 0.059 1.00 91.19 112 PHE A O 1
ATOM 908 N N . ARG A 1 113 ? -2.702 7.149 1.149 1.00 86.19 113 ARG A N 1
ATOM 909 C CA . ARG A 1 113 ? -3.547 6.457 0.168 1.00 86.19 113 ARG A CA 1
ATOM 910 C C . ARG A 1 113 ? -4.233 7.400 -0.812 1.00 86.19 113 ARG A C 1
ATOM 912 O O . ARG A 1 113 ? -4.511 6.962 -1.939 1.00 86.19 113 ARG A O 1
ATOM 919 N N . LYS A 1 114 ? -4.534 8.633 -0.390 1.00 80.31 114 LYS A N 1
ATOM 920 C CA . LYS A 1 114 ? -5.105 9.670 -1.256 1.00 80.31 114 LYS A CA 1
ATOM 921 C C . LYS A 1 114 ? -4.177 9.881 -2.454 1.00 80.31 114 LYS A C 1
ATOM 923 O O . LYS A 1 114 ? -2.977 10.080 -2.295 1.00 80.31 114 LYS A O 1
ATOM 928 N N . ARG A 1 115 ? -4.739 9.784 -3.653 1.00 62.03 115 ARG A N 1
ATOM 929 C CA . ARG A 1 115 ? -4.092 10.127 -4.918 1.00 62.03 115 ARG A CA 1
ATOM 930 C C . ARG A 1 115 ? -5.031 11.012 -5.705 1.00 62.03 115 ARG A C 1
ATOM 932 O O . ARG A 1 115 ? -6.252 10.753 -5.595 1.00 62.03 115 ARG A O 1
#

InterPro domains:
  IPR003386 Lecithin:cholesterol/phospholipid:diacylglycerol acyltransferase [PF02450] (1-103)
  IPR029058 Alpha/Beta hydrolase fold [G3DSA:3.40.50.1820] (1-65)

pLDDT: mean 95.2, std 4.14, range [62.03, 98.75]

Radius of gyration: 16.78 Å; Cα contacts (8 Å, |Δi|>4): 125; chains: 1; bounding box: 37×24×48 Å

Solvent-accessible surface area (backbone atoms only — not comparable to full-atom values): 6818 Å² total; per-residue (Å²): 100,66,41,52,52,53,48,58,54,56,72,74,48,55,68,73,54,42,74,72,73,50,92,79,86,87,72,80,88,48,50,77,38,31,36,71,66,41,56,49,29,64,68,55,22,60,40,84,87,40,88,88,47,57,26,66,65,41,18,69,55,54,61,71,40,55,67,44,31,60,31,36,70,28,78,91,64,44,57,61,82,43,78,76,45,79,56,98,87,52,75,28,23,66,78,39,44,62,56,50,30,44,76,64,74,41,55,71,49,46,63,45,54,65,125

Secondary structure (DSSP, 8-state):
-HHHHHHHHHHTS-HHHHHHH-S----SS--TT--THHHHHHHH---TT-TTS-HHHHHHHHTT-HHHHHTS--TTTS-TTS-SEE-SS-EE-STTHHHHHHHTT-GGGGTTT--

Mean predicted aligned error: 3.23 Å

Organism: Apis cerana (NCBI:txid7461)

Foldseek 3Di:
DVVVVVVVVVVPDDPVVCVVPPPDDDDDPDLPFADLVLLVLQQFADQVPDPPRHRNVRSVVSLVDLVSLVRHGHVVPFPQPDFSDDDPVDTDGVVCVCVSCVVSVNNCSVVSNDD

Nearest PDB structures (foldseek):
  4x97-assembly1_A  TM=9.485E-01  e=1.082E-07  Homo sapiens
  4x92-assembly1_A  TM=9.604E-01  e=1.226E-07  Homo sapiens
  4x96-assembly1_A  TM=8.398E-01  e=2.034E-05  Homo sapiens
  5txf-assembly4_D  TM=7.925E-01  e=2.452E-05  Homo sapiens
  4xwg-assembly1_A  TM=8.311E-01  e=4.867E-05  Homo sapiens

Sequence (115 aa):
MGGPMSLIFLQRQSQKWKDKYINCLITLSAVWGGSVKALKVFAIGDDLGAYLLRQSILKDEQITNPSLGWLLPSRLFWKDTEILVQSEQKNYTLLTLKDYLIDINVPNGWEFRKR